Protein AF-M4DR39-F1 (afdb_monomer_lite)

Secondary structure (DSSP, 8-state):
-HHHHHHHHHHHHHHHHHHHSS-TTS--EEEEETHHHHHHHHHHHHHHTT----TT-----SEEEEES---TT--

Organism: Brassica campestris (NCBI:txid3711)

Radius of gyration: 11.86 Å; chains: 1; bounding box: 32×18×33 Å

Sequence (75 aa):
MQHDFESLDSVNSYVADLLSTEPTNVIKGVGGVGLGAAAALYFASSCAFGKVQIKQQMINPQIVIGINGWLPGLT

pLDDT: mean 78.97, std 14.31, range [39.16, 94.0]

Foldseek 3Di:
DVVLVVVLVVLLVVLVVVLVPDDPPDQAEAEDEAVSLQSQLQSQVCLVVVVPDDDDDSDHHPYYYYHHYDHPPPD

Structure (mmCIF, N/CA/C/O backbone):
data_AF-M4DR39-F1
#
_entry.id   AF-M4DR39-F1
#
loop_
_atom_site.group_PDB
_atom_site.id
_atom_site.type_symbol
_atom_site.label_atom_id
_atom_site.label_alt_id
_atom_site.label_comp_id
_atom_site.label_asym_id
_atom_site.label_entity_id
_atom_site.label_seq_id
_atom_site.pdbx_PDB_ins_code
_atom_site.Cartn_x
_atom_site.Cartn_y
_atom_site.Cartn_z
_atom_site.occupancy
_atom_site.B_iso_or_equiv
_atom_site.auth_seq_id
_atom_site.auth_comp_id
_atom_site.auth_asym_id
_atom_site.auth_atom_id
_atom_site.pdbx_PDB_model_num
ATOM 1 N N . MET A 1 1 ? 18.527 1.252 -8.041 1.00 57.06 1 MET A N 1
ATOM 2 C CA . MET A 1 1 ? 18.201 0.009 -7.310 1.00 57.06 1 MET A CA 1
ATOM 3 C C . MET A 1 1 ? 18.184 0.258 -5.801 1.00 57.06 1 MET A C 1
ATOM 5 O O . MET A 1 1 ? 17.092 0.325 -5.269 1.00 57.06 1 MET A O 1
ATOM 9 N N . GLN A 1 2 ? 19.309 0.479 -5.094 1.00 56.03 2 GLN A N 1
ATOM 10 C CA . GLN A 1 2 ? 19.273 0.768 -3.636 1.00 56.03 2 GLN A CA 1
ATOM 11 C C . GLN A 1 2 ? 18.451 2.016 -3.254 1.00 56.03 2 GLN A C 1
ATOM 13 O O . GLN A 1 2 ? 17.632 1.948 -2.346 1.00 56.03 2 GLN A O 1
ATOM 18 N N . HIS A 1 3 ? 18.627 3.127 -3.976 1.00 61.72 3 HIS A N 1
ATOM 19 C CA . HIS A 1 3 ? 17.914 4.383 -3.695 1.00 61.72 3 HIS A CA 1
ATOM 20 C C . HIS A 1 3 ? 16.391 4.273 -3.926 1.00 61.72 3 HIS A C 1
ATOM 22 O O . HIS A 1 3 ? 15.590 4.950 -3.283 1.00 61.72 3 HIS A O 1
ATOM 28 N N . ASP A 1 4 ? 15.977 3.369 -4.820 1.00 70.44 4 ASP A N 1
ATOM 29 C CA . ASP A 1 4 ? 14.562 3.120 -5.107 1.00 70.44 4 ASP A CA 1
ATOM 30 C C . ASP A 1 4 ? 13.892 2.381 -3.939 1.00 70.44 4 ASP A C 1
ATOM 32 O O . ASP A 1 4 ? 12.762 2.693 -3.586 1.00 70.44 4 ASP A O 1
ATOM 36 N N . PHE A 1 5 ? 14.599 1.460 -3.274 1.00 70.56 5 PHE A N 1
ATOM 37 C CA . PHE A 1 5 ? 14.076 0.778 -2.085 1.00 70.56 5 PHE A CA 1
ATOM 38 C C . PHE A 1 5 ? 14.076 1.667 -0.837 1.00 70.56 5 PHE A C 1
ATOM 40 O O . PHE A 1 5 ? 13.116 1.629 -0.079 1.00 70.56 5 PHE A O 1
ATOM 47 N N . GLU A 1 6 ? 15.084 2.522 -0.649 1.00 77.06 6 GLU A N 1
ATOM 48 C CA . GLU A 1 6 ? 15.131 3.460 0.486 1.00 77.06 6 GLU A CA 1
ATOM 49 C C . GLU A 1 6 ? 14.000 4.502 0.425 1.00 77.06 6 GLU A C 1
ATOM 51 O O . GLU A 1 6 ? 13.351 4.819 1.429 1.00 77.06 6 GLU A O 1
ATOM 56 N N . SER A 1 7 ? 13.703 4.995 -0.781 1.00 79.38 7 SER A N 1
ATOM 57 C CA . SER A 1 7 ? 12.541 5.858 -1.000 1.00 79.38 7 SER A CA 1
ATOM 58 C C . SER A 1 7 ? 11.216 5.121 -0.766 1.00 79.38 7 SER A C 1
ATOM 60 O O . SER A 1 7 ? 10.312 5.686 -0.151 1.00 79.38 7 SER A O 1
ATOM 62 N N . LEU A 1 8 ? 11.102 3.849 -1.165 1.00 80.06 8 LEU A N 1
ATOM 63 C CA . LEU A 1 8 ? 9.923 3.020 -0.893 1.00 80.06 8 LEU A CA 1
ATOM 64 C C . LEU A 1 8 ? 9.737 2.713 0.599 1.00 80.06 8 LEU A C 1
ATOM 66 O O . LEU A 1 8 ? 8.609 2.747 1.087 1.00 80.06 8 LEU A O 1
ATOM 70 N N . ASP A 1 9 ? 10.814 2.464 1.342 1.00 81.62 9 ASP A N 1
ATOM 71 C CA . ASP A 1 9 ? 10.756 2.256 2.792 1.00 81.62 9 ASP A CA 1
ATOM 72 C C . ASP A 1 9 ? 10.310 3.534 3.521 1.00 81.62 9 ASP A C 1
ATOM 74 O O . ASP A 1 9 ? 9.494 3.469 4.442 1.00 81.62 9 ASP A O 1
ATOM 78 N N . SER A 1 10 ? 10.756 4.705 3.053 1.00 84.25 10 SER A N 1
ATOM 79 C CA . SER A 1 10 ? 10.301 6.008 3.563 1.00 84.25 10 SER A CA 1
ATOM 80 C C . SER A 1 10 ? 8.807 6.247 3.294 1.00 84.25 10 SER A C 1
ATOM 82 O O . SER A 1 10 ? 8.077 6.750 4.152 1.00 84.25 10 SER A O 1
ATOM 84 N N . VAL A 1 11 ? 8.319 5.857 2.110 1.00 84.50 11 VAL A N 1
ATOM 85 C CA . VAL A 1 11 ? 6.884 5.898 1.783 1.00 84.50 11 VAL A CA 1
ATOM 86 C C . VAL A 1 11 ? 6.106 4.922 2.665 1.00 84.50 11 VAL A C 1
ATOM 88 O O . VAL A 1 11 ? 5.050 5.284 3.180 1.00 84.50 11 VAL A O 1
ATOM 91 N N . ASN A 1 12 ? 6.632 3.719 2.902 1.00 84.81 12 ASN A N 1
ATOM 92 C CA . ASN A 1 12 ? 5.994 2.738 3.773 1.00 84.81 12 ASN A CA 1
ATOM 93 C C . ASN A 1 12 ? 5.841 3.258 5.202 1.00 84.81 12 ASN A C 1
ATOM 95 O O . ASN A 1 12 ? 4.761 3.120 5.777 1.00 84.81 12 ASN A O 1
ATOM 99 N N . SER A 1 13 ? 6.885 3.866 5.776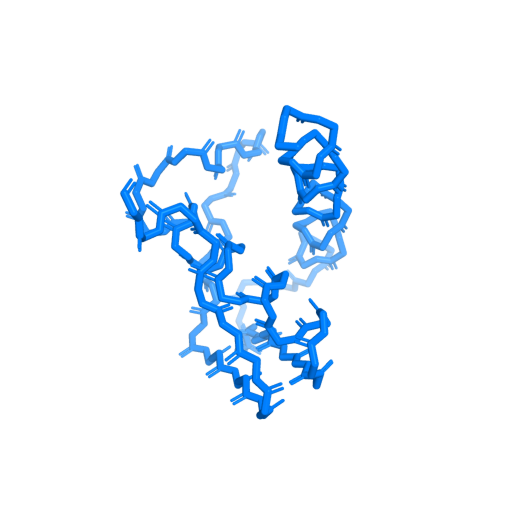 1.00 84.25 13 SER A N 1
ATOM 100 C CA . SER A 1 13 ? 6.793 4.426 7.126 1.00 84.25 13 SER A CA 1
ATOM 101 C C . SER A 1 13 ? 5.759 5.543 7.198 1.00 84.25 13 SER A C 1
ATOM 103 O O . SER A 1 13 ? 4.938 5.556 8.108 1.00 84.25 13 SER A O 1
ATOM 105 N N . TYR A 1 14 ? 5.730 6.418 6.190 1.00 87.31 14 TYR A N 1
ATOM 106 C CA . TYR A 1 14 ? 4.751 7.497 6.115 1.00 87.31 14 TYR A CA 1
ATOM 107 C C . TYR A 1 14 ? 3.306 6.982 6.011 1.00 87.31 14 TYR A C 1
ATOM 109 O O . TYR A 1 14 ? 2.425 7.443 6.734 1.00 87.31 14 TYR A O 1
ATOM 117 N N . VAL A 1 15 ? 3.053 5.999 5.141 1.00 87.06 15 VAL A N 1
ATOM 118 C CA . VAL A 1 15 ? 1.721 5.394 4.972 1.00 87.06 15 VAL A CA 1
ATOM 119 C C . VAL A 1 15 ? 1.280 4.666 6.241 1.00 87.06 15 VAL A C 1
ATOM 121 O O . VAL A 1 15 ? 0.118 4.761 6.632 1.00 87.06 15 VAL A O 1
ATOM 124 N N . ALA A 1 16 ? 2.191 3.968 6.917 1.00 84.38 16 ALA A N 1
ATOM 125 C CA . ALA A 1 16 ? 1.893 3.340 8.197 1.00 84.38 16 ALA A CA 1
ATOM 126 C C . ALA A 1 16 ? 1.579 4.372 9.289 1.00 84.38 16 ALA A C 1
ATOM 128 O O . ALA A 1 16 ? 0.593 4.197 9.998 1.00 84.38 16 ALA A O 1
ATOM 129 N N . ASP A 1 17 ? 2.337 5.462 9.399 1.00 85.88 17 ASP A N 1
ATOM 130 C CA . ASP A 1 17 ? 2.034 6.530 10.359 1.00 85.88 17 ASP A CA 1
ATOM 131 C C . ASP A 1 17 ? 0.643 7.133 10.104 1.00 85.88 17 ASP A C 1
ATOM 133 O O . ASP A 1 17 ? -0.121 7.354 11.044 1.00 85.88 17 ASP A O 1
ATOM 137 N N . LEU A 1 18 ? 0.268 7.301 8.831 1.00 87.00 18 LEU A N 1
ATOM 138 C CA . LEU A 1 18 ? -1.064 7.761 8.434 1.00 87.00 18 LEU A CA 1
ATOM 139 C C . LEU A 1 18 ? -2.173 6.778 8.846 1.00 87.00 18 LEU A C 1
ATOM 141 O O . LEU A 1 18 ? -3.245 7.191 9.264 1.00 87.00 18 LEU A O 1
ATOM 145 N N . LEU A 1 19 ? -1.923 5.472 8.734 1.00 84.31 19 LEU A N 1
ATOM 146 C CA . LEU A 1 19 ? -2.876 4.412 9.090 1.00 84.31 19 LEU A CA 1
ATOM 147 C C . LEU A 1 19 ? -2.886 4.066 10.590 1.00 84.31 19 LEU A C 1
ATOM 149 O O . LEU A 1 19 ? -3.739 3.291 11.039 1.00 84.31 19 LEU A O 1
ATOM 153 N N . SER A 1 20 ? -1.9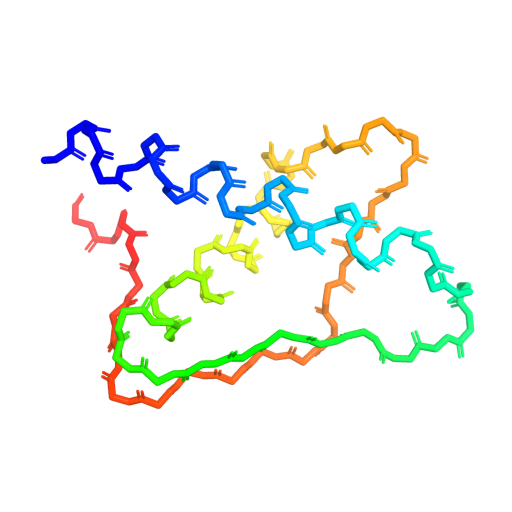26 4.590 11.352 1.00 82.88 20 SER A N 1
ATOM 154 C CA . SER A 1 20 ? -1.802 4.413 12.802 1.00 82.88 20 SER A CA 1
ATOM 155 C C . SER A 1 20 ? -2.759 5.323 13.576 1.00 82.88 20 SER A C 1
ATOM 157 O O . SER A 1 20 ? -3.199 4.984 14.672 1.00 82.88 20 SER A O 1
ATOM 159 N N . THR A 1 21 ? -3.130 6.468 12.996 1.00 85.38 21 THR A N 1
ATOM 160 C CA . THR A 1 21 ? -4.113 7.391 13.585 1.00 85.38 21 THR A CA 1
ATOM 161 C C . THR A 1 21 ? -5.548 6.874 13.477 1.00 85.38 21 THR A C 1
ATOM 163 O O . THR A 1 21 ? -6.434 7.355 14.184 1.00 85.38 21 THR A O 1
ATOM 166 N N . GLU A 1 22 ? -5.779 5.885 12.615 1.00 84.12 22 GLU A N 1
ATOM 167 C CA . GLU A 1 22 ? -7.089 5.293 12.383 1.00 84.12 22 GLU A CA 1
ATOM 168 C C . GLU A 1 22 ? -7.461 4.277 13.481 1.00 84.12 22 GLU A C 1
ATOM 170 O O . GLU A 1 22 ? -6.641 3.427 13.856 1.00 84.12 22 GLU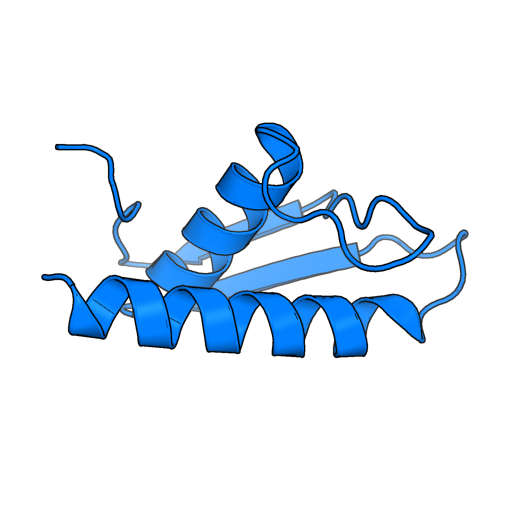 A O 1
ATOM 175 N N . PRO A 1 23 ? -8.714 4.293 13.974 1.00 82.31 23 PRO A N 1
ATOM 176 C CA . PRO A 1 23 ? -9.168 3.377 15.012 1.00 82.31 23 PRO A CA 1
ATOM 177 C C . PRO A 1 23 ? -9.117 1.907 14.565 1.00 82.31 23 PRO A C 1
ATOM 179 O O . PRO A 1 23 ? -9.192 1.562 13.388 1.00 82.31 23 PRO A O 1
ATOM 182 N N . THR A 1 24 ? -9.039 0.983 15.522 1.00 78.88 24 THR A N 1
ATOM 183 C CA . THR A 1 24 ? -8.912 -0.460 15.235 1.00 78.88 24 THR A CA 1
ATOM 184 C C . THR A 1 24 ? -10.138 -1.077 14.555 1.00 78.88 24 THR A C 1
ATOM 186 O O . THR A 1 24 ? -10.036 -2.167 14.001 1.00 78.88 24 THR A O 1
ATOM 189 N N . ASN A 1 25 ? -11.283 -0.389 14.576 1.00 83.44 25 ASN A N 1
ATOM 190 C CA . ASN A 1 25 ? -12.549 -0.872 14.026 1.00 83.44 25 ASN A CA 1
ATOM 191 C C . ASN A 1 25 ? -12.828 -0.399 12.585 1.00 83.44 25 ASN A C 1
ATOM 193 O O . ASN A 1 25 ? -13.948 -0.547 12.101 1.00 83.44 25 ASN A O 1
ATOM 197 N N . VAL A 1 26 ? -11.852 0.205 11.899 1.00 86.06 26 VAL A N 1
ATOM 198 C CA . VAL A 1 26 ? -12.008 0.591 10.489 1.00 86.06 26 VAL A CA 1
ATOM 199 C C . VAL A 1 26 ? -11.190 -0.300 9.564 1.00 86.06 26 VAL A C 1
ATOM 201 O O . VAL A 1 26 ? -10.084 -0.745 9.882 1.00 86.06 26 VAL A O 1
ATOM 204 N N . ILE A 1 27 ? -11.757 -0.568 8.389 1.00 87.94 27 ILE A N 1
ATOM 205 C CA . ILE A 1 27 ? -11.064 -1.281 7.321 1.00 87.94 27 ILE A CA 1
ATOM 206 C C . ILE A 1 27 ? -10.027 -0.333 6.727 1.00 87.94 27 ILE A C 1
ATOM 208 O O . ILE A 1 27 ? -10.367 0.713 6.180 1.00 87.94 27 ILE A O 1
ATOM 212 N N . LYS A 1 28 ? -8.758 -0.722 6.825 1.00 87.12 28 LYS A N 1
ATOM 213 C CA . LYS A 1 28 ? -7.623 0.025 6.286 1.00 87.12 28 LYS A CA 1
ATOM 214 C C . LYS A 1 28 ? -7.206 -0.575 4.956 1.00 87.12 28 LYS A C 1
ATOM 216 O O . LYS A 1 28 ? -7.096 -1.796 4.836 1.00 87.12 28 LYS A O 1
ATOM 221 N N . GLY A 1 29 ? -6.962 0.272 3.967 1.00 90.44 29 GLY A N 1
ATOM 222 C CA . GLY A 1 29 ? -6.507 -0.154 2.653 1.00 90.44 29 GLY A CA 1
ATOM 223 C C . GLY A 1 29 ? -5.544 0.848 2.041 1.00 90.44 29 GLY A C 1
ATOM 224 O O . GLY A 1 29 ? -5.532 2.017 2.417 1.00 90.44 29 GLY A O 1
ATOM 225 N N . VAL A 1 30 ? -4.729 0.371 1.108 1.00 91.44 30 VAL A N 1
ATOM 226 C CA . VAL A 1 30 ? -3.763 1.189 0.366 1.00 91.44 30 VAL A CA 1
ATOM 227 C C . VAL A 1 30 ? -3.915 0.937 -1.126 1.00 91.44 30 VAL A C 1
ATOM 229 O O . VAL A 1 30 ? -4.249 -0.166 -1.555 1.00 91.44 30 VAL A O 1
ATOM 232 N N . GLY A 1 31 ? -3.666 1.945 -1.951 1.00 94.00 31 GLY A N 1
ATOM 233 C CA . GLY A 1 31 ? -3.701 1.743 -3.390 1.00 94.00 31 GLY A CA 1
ATOM 234 C C . GLY A 1 31 ? -3.041 2.854 -4.182 1.00 94.00 31 GLY A C 1
ATOM 235 O O . GLY A 1 31 ? -2.746 3.921 -3.650 1.00 94.00 31 GLY A O 1
ATOM 236 N N . GLY A 1 32 ? -2.802 2.589 -5.463 1.00 93.62 32 GLY A N 1
ATOM 237 C CA . GLY A 1 32 ? -2.169 3.553 -6.351 1.00 93.62 32 GLY A CA 1
ATOM 238 C C . GLY A 1 32 ? -2.134 3.132 -7.817 1.00 93.62 32 GLY A C 1
ATOM 239 O O . GLY A 1 32 ? -2.608 2.059 -8.196 1.00 93.62 32 GLY A O 1
ATOM 240 N N . VAL A 1 33 ? -1.551 4.008 -8.640 1.00 92.62 33 VAL A N 1
ATOM 241 C CA . VAL A 1 33 ? -1.374 3.838 -10.091 1.00 92.62 33 VAL A CA 1
ATOM 242 C C . VAL A 1 33 ? 0.108 4.000 -10.447 1.00 92.62 33 VAL A C 1
ATOM 244 O O . VAL A 1 33 ? 0.779 4.859 -9.870 1.00 92.62 33 VAL A O 1
ATOM 247 N N . GLY A 1 34 ? 0.645 3.198 -11.372 1.00 90.75 34 GLY A N 1
ATOM 248 C CA . GLY A 1 34 ? 2.042 3.328 -11.813 1.00 90.75 34 GLY A CA 1
ATOM 249 C C . GLY A 1 34 ? 3.040 3.059 -10.684 1.00 90.75 34 GLY A C 1
ATOM 250 O O . GLY A 1 34 ? 3.000 2.011 -10.041 1.00 90.75 34 GLY A O 1
ATOM 251 N N . LEU A 1 35 ? 3.900 4.039 -10.389 1.00 88.62 35 LEU A N 1
ATOM 252 C CA . LEU A 1 35 ? 4.817 3.980 -9.243 1.00 88.62 35 LEU A CA 1
ATOM 253 C C . LEU A 1 35 ? 4.066 3.904 -7.899 1.00 88.62 35 LEU A C 1
ATOM 255 O O . LEU A 1 35 ? 4.505 3.216 -6.983 1.00 88.62 35 LEU A O 1
ATOM 259 N N . GLY A 1 36 ? 2.898 4.546 -7.787 1.00 88.19 36 GLY A N 1
ATOM 260 C CA . GLY A 1 36 ? 2.069 4.469 -6.580 1.00 88.19 36 GLY A CA 1
ATOM 261 C C . GLY A 1 36 ? 1.475 3.076 -6.359 1.00 88.19 36 GLY A C 1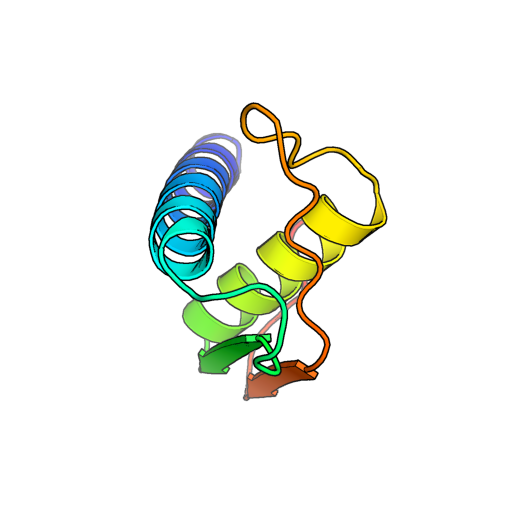
ATOM 262 O O . GLY A 1 36 ? 1.341 2.636 -5.220 1.00 88.19 36 GLY A O 1
ATOM 263 N N . ALA A 1 37 ? 1.169 2.349 -7.439 1.00 92.12 37 ALA A N 1
ATOM 264 C CA . ALA A 1 37 ? 0.768 0.946 -7.348 1.00 92.12 37 ALA A CA 1
ATOM 265 C C . ALA A 1 37 ? 1.922 0.084 -6.815 1.00 92.12 37 ALA A C 1
ATOM 267 O O . ALA A 1 37 ? 1.700 -0.776 -5.965 1.00 92.12 37 ALA A O 1
ATOM 268 N N . ALA A 1 38 ? 3.151 0.358 -7.263 1.00 90.31 38 ALA A N 1
ATOM 269 C CA . ALA A 1 38 ? 4.339 -0.330 -6.777 1.00 90.31 38 ALA A CA 1
ATOM 270 C C . ALA A 1 38 ? 4.599 -0.074 -5.287 1.00 90.31 38 ALA A C 1
ATOM 272 O O . ALA A 1 38 ? 4.869 -1.018 -4.548 1.00 90.31 38 ALA A O 1
ATOM 273 N N . ALA A 1 39 ? 4.419 1.165 -4.822 1.00 89.44 39 ALA A N 1
ATOM 274 C CA . ALA A 1 39 ? 4.505 1.504 -3.403 1.00 89.44 39 ALA A CA 1
ATOM 275 C C . ALA A 1 39 ? 3.421 0.813 -2.557 1.00 89.44 39 ALA A C 1
ATOM 277 O O . ALA A 1 39 ? 3.737 0.224 -1.529 1.00 89.44 39 ALA A O 1
ATOM 278 N N . ALA A 1 40 ? 2.157 0.812 -2.999 1.00 90.12 40 ALA A N 1
ATOM 279 C CA . ALA A 1 40 ? 1.064 0.154 -2.275 1.00 90.12 40 ALA A CA 1
ATOM 280 C C . ALA A 1 40 ? 1.270 -1.368 -2.149 1.00 90.12 40 ALA A C 1
ATOM 282 O O . ALA A 1 40 ? 1.055 -1.949 -1.084 1.00 90.12 40 ALA A O 1
ATOM 283 N N . LEU A 1 41 ? 1.723 -2.014 -3.227 1.00 89.12 41 LEU A N 1
ATOM 284 C CA . LEU A 1 41 ? 2.051 -3.440 -3.239 1.00 89.12 41 LEU A CA 1
ATOM 285 C C . LEU A 1 41 ? 3.274 -3.751 -2.367 1.00 89.12 41 LEU A C 1
ATOM 287 O O . LEU A 1 41 ? 3.265 -4.724 -1.611 1.00 89.12 41 LEU A O 1
ATOM 291 N N . TYR A 1 42 ? 4.305 -2.908 -2.430 1.00 87.50 42 TYR A N 1
ATOM 292 C CA . TYR A 1 42 ? 5.494 -3.040 -1.594 1.00 87.50 42 TYR A CA 1
ATOM 293 C C . TYR A 1 42 ? 5.160 -2.891 -0.105 1.00 87.50 42 TYR A C 1
ATOM 295 O O . TYR A 1 42 ? 5.570 -3.736 0.692 1.00 87.50 42 TYR A O 1
ATOM 303 N N . PHE A 1 43 ? 4.342 -1.903 0.266 1.00 86.19 43 PHE A N 1
ATOM 304 C CA . PHE A 1 43 ? 3.829 -1.724 1.625 1.00 86.19 43 PHE A CA 1
ATOM 305 C C . PHE A 1 43 ? 3.116 -2.978 2.130 1.00 86.19 43 PHE A C 1
ATOM 307 O O . PHE A 1 43 ? 3.486 -3.541 3.159 1.00 86.19 43 PHE A O 1
ATOM 314 N N . ALA A 1 44 ? 2.145 -3.472 1.359 1.00 87.19 44 ALA A N 1
ATOM 315 C CA . ALA A 1 44 ? 1.379 -4.662 1.705 1.00 87.19 44 ALA A CA 1
ATOM 316 C C . ALA A 1 44 ? 2.259 -5.907 1.868 1.00 87.19 44 ALA A C 1
ATOM 318 O O . ALA A 1 44 ? 2.114 -6.647 2.841 1.00 87.19 44 ALA A O 1
ATOM 319 N N . SER A 1 45 ? 3.206 -6.118 0.948 1.00 84.19 45 SER A N 1
ATOM 320 C CA . SER A 1 45 ? 4.162 -7.224 1.046 1.00 84.19 45 SER A CA 1
ATOM 321 C C . SER A 1 45 ? 5.011 -7.110 2.315 1.00 84.19 45 SER A C 1
ATOM 323 O O . SER A 1 45 ? 5.193 -8.088 3.037 1.00 84.19 45 SER A O 1
ATOM 325 N N . SER A 1 46 ? 5.451 -5.901 2.657 1.00 79.44 46 SER A N 1
ATOM 326 C CA . SER A 1 46 ? 6.295 -5.654 3.822 1.00 79.44 46 SER A CA 1
ATOM 327 C C . SER A 1 46 ? 5.531 -5.816 5.143 1.00 79.44 46 SER A C 1
ATOM 329 O O . SER A 1 46 ? 6.106 -6.306 6.119 1.00 79.44 46 SER A O 1
ATOM 331 N N . CYS A 1 47 ? 4.231 -5.496 5.165 1.00 78.75 47 CYS A N 1
ATOM 332 C CA . CYS A 1 47 ? 3.312 -5.827 6.257 1.00 78.75 47 CYS A CA 1
ATOM 333 C C . CYS A 1 47 ? 3.105 -7.345 6.394 1.00 78.75 47 CYS A C 1
ATOM 335 O O . CYS A 1 47 ? 3.162 -7.871 7.505 1.00 78.75 47 CYS A O 1
ATOM 337 N N . ALA A 1 48 ? 2.922 -8.066 5.282 1.00 77.69 48 ALA A N 1
ATOM 338 C CA . ALA A 1 48 ? 2.710 -9.516 5.284 1.00 77.69 48 ALA A CA 1
ATOM 339 C C . ALA A 1 48 ? 3.953 -10.303 5.737 1.00 77.69 48 ALA A C 1
ATOM 341 O O . ALA A 1 48 ? 3.836 -11.262 6.497 1.00 77.69 48 ALA A O 1
ATOM 342 N N . PHE A 1 49 ? 5.152 -9.878 5.324 1.00 74.88 49 PHE A N 1
ATOM 343 C CA . PHE A 1 49 ? 6.420 -10.484 5.753 1.00 74.88 49 PHE A CA 1
ATOM 344 C C . PHE A 1 49 ? 6.857 -10.064 7.167 1.00 74.88 49 PHE A C 1
ATOM 346 O O . PHE A 1 49 ? 7.913 -10.495 7.627 1.00 74.88 49 PHE A O 1
ATOM 353 N N . GLY A 1 50 ? 6.091 -9.206 7.853 1.00 63.81 50 GLY A N 1
ATOM 354 C CA . GLY A 1 50 ? 6.444 -8.699 9.181 1.00 63.81 50 GLY A CA 1
ATOM 355 C C . GLY A 1 50 ? 7.700 -7.821 9.196 1.00 63.81 50 GLY A C 1
ATOM 356 O O . GLY A 1 50 ? 8.309 -7.655 10.251 1.00 63.81 50 GLY A O 1
ATOM 357 N N . LYS A 1 51 ? 8.101 -7.278 8.036 1.00 56.03 51 LYS A N 1
ATOM 358 C CA . LYS A 1 51 ? 9.255 -6.376 7.882 1.00 56.03 51 LYS A CA 1
ATOM 359 C C . LYS A 1 51 ? 8.907 -4.933 8.240 1.00 56.03 51 LYS A C 1
ATOM 361 O O . LYS A 1 51 ? 9.753 -4.213 8.757 1.00 56.03 51 LYS A O 1
ATOM 366 N N . VAL A 1 52 ? 7.654 -4.524 8.032 1.00 53.06 52 VAL A N 1
ATOM 367 C CA . VAL A 1 52 ? 7.123 -3.256 8.554 1.00 53.06 52 VAL A CA 1
ATOM 368 C C . VAL A 1 52 ? 6.624 -3.507 9.977 1.00 53.06 52 VAL A C 1
ATOM 370 O O . VAL A 1 52 ? 5.445 -3.739 10.225 1.00 53.06 52 VAL A O 1
ATOM 373 N N . GLN A 1 53 ? 7.558 -3.516 10.930 1.00 49.00 53 GLN A N 1
ATOM 374 C CA . GLN A 1 53 ? 7.248 -3.385 12.353 1.00 49.00 53 GLN A CA 1
ATOM 375 C C . GLN A 1 53 ? 7.389 -1.918 12.733 1.00 49.00 53 GLN A C 1
ATOM 377 O O . GLN A 1 53 ? 8.474 -1.454 13.081 1.00 49.00 53 GLN A O 1
ATOM 382 N N . ILE A 1 54 ? 6.287 -1.177 12.679 1.00 50.25 54 ILE A N 1
ATOM 383 C CA . ILE A 1 54 ? 6.252 0.139 13.308 1.00 50.25 54 ILE A CA 1
ATOM 384 C C . ILE A 1 54 ? 5.718 -0.047 14.717 1.00 50.25 54 ILE A C 1
ATOM 386 O O . ILE A 1 54 ? 4.634 -0.588 14.925 1.00 50.25 54 ILE A O 1
ATOM 390 N N . LYS A 1 55 ? 6.571 0.344 15.669 1.00 43.69 55 LYS A N 1
ATOM 391 C CA . LYS A 1 55 ? 6.286 0.681 17.066 1.00 43.69 55 LYS A CA 1
ATOM 392 C C . LYS A 1 55 ? 4.840 0.354 17.475 1.00 43.69 55 LYS A C 1
ATOM 394 O O . LYS A 1 55 ? 3.947 1.176 17.344 1.00 43.69 55 LYS A O 1
ATOM 399 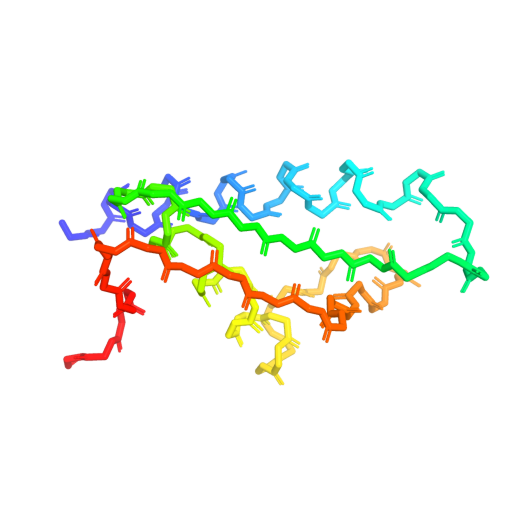N N . GLN A 1 56 ? 4.655 -0.843 18.028 1.00 41.22 56 GLN A N 1
ATOM 400 C CA . GLN A 1 56 ? 3.516 -1.235 18.871 1.00 41.22 56 GLN A CA 1
ATOM 401 C C . GLN A 1 56 ? 2.208 -1.675 18.189 1.00 41.22 56 GLN A C 1
ATOM 403 O O . GLN A 1 56 ? 1.377 -2.249 18.894 1.00 41.22 56 GLN A O 1
ATOM 408 N N . GLN A 1 57 ? 2.012 -1.534 16.871 1.00 48.53 57 GLN A N 1
ATOM 409 C CA . GLN A 1 57 ? 0.790 -2.056 16.238 1.00 48.53 57 GLN A CA 1
ATOM 410 C C . GLN A 1 57 ? 1.023 -2.582 14.818 1.00 48.53 57 GLN A C 1
ATOM 412 O O . GLN A 1 57 ? 1.502 -1.878 13.936 1.00 48.53 57 GLN A O 1
ATOM 417 N N . MET A 1 58 ? 0.668 -3.849 14.592 1.00 57.34 58 MET A N 1
ATOM 418 C CA . MET A 1 58 ? 0.712 -4.480 13.273 1.00 57.34 58 MET A CA 1
ATOM 419 C C . MET A 1 58 ? -0.353 -3.832 12.380 1.00 57.34 58 MET A C 1
ATOM 421 O O . MET A 1 58 ? -1.539 -4.147 12.480 1.00 57.34 58 MET A O 1
ATOM 425 N N . ILE A 1 59 ? 0.051 -2.891 11.526 1.00 68.69 59 ILE A N 1
ATOM 426 C CA . ILE A 1 59 ? -0.840 -2.302 10.525 1.00 68.69 59 ILE A CA 1
ATOM 427 C C . ILE A 1 59 ? -0.974 -3.310 9.392 1.00 68.69 59 ILE A C 1
ATOM 429 O O . ILE A 1 59 ? -0.074 -3.465 8.572 1.00 68.69 59 ILE A O 1
ATOM 433 N N . ASN A 1 60 ? -2.100 -4.019 9.375 1.00 75.56 60 ASN A N 1
ATOM 434 C CA . ASN A 1 60 ? -2.426 -4.965 8.320 1.00 75.56 60 ASN A CA 1
ATOM 435 C C . ASN A 1 60 ? -3.495 -4.357 7.396 1.00 75.56 60 ASN A C 1
ATOM 437 O O . ASN A 1 60 ? -4.661 -4.278 7.804 1.00 75.56 60 ASN A O 1
ATOM 441 N N . PRO A 1 61 ? -3.132 -3.872 6.192 1.00 81.69 61 PRO A N 1
ATOM 442 C CA . PRO A 1 61 ? -4.126 -3.421 5.229 1.00 81.69 61 PRO A CA 1
ATOM 443 C C . PRO A 1 61 ? -4.968 -4.617 4.768 1.00 81.69 61 PRO A C 1
ATOM 445 O O . PRO A 1 61 ? -4.442 -5.642 4.349 1.00 81.69 61 PRO A O 1
ATOM 448 N N . GLN A 1 62 ? -6.290 -4.482 4.831 1.00 87.50 62 GLN A N 1
ATOM 449 C CA . GLN A 1 62 ? -7.223 -5.525 4.398 1.00 87.50 62 GLN A CA 1
ATOM 450 C C . GLN A 1 62 ? -7.456 -5.497 2.884 1.00 87.50 62 GLN A C 1
ATOM 452 O O . GLN A 1 62 ? -7.862 -6.497 2.299 1.00 87.50 62 GLN A O 1
ATOM 457 N N . ILE A 1 63 ? -7.222 -4.346 2.248 1.00 91.06 63 ILE A N 1
ATOM 458 C CA . ILE A 1 63 ? -7.455 -4.139 0.819 1.00 91.06 63 ILE A CA 1
ATOM 459 C C . ILE A 1 63 ? -6.248 -3.427 0.215 1.00 91.06 63 ILE A C 1
ATOM 461 O O . ILE A 1 63 ? -5.776 -2.421 0.746 1.00 91.06 63 ILE A O 1
ATOM 465 N N . VAL A 1 64 ? -5.766 -3.949 -0.912 1.00 92.56 64 VAL A N 1
ATOM 466 C CA . VAL A 1 64 ? -4.632 -3.396 -1.655 1.00 92.56 64 VAL A CA 1
ATOM 467 C C . VAL A 1 64 ? -5.000 -3.327 -3.130 1.00 92.56 64 VAL A C 1
ATOM 469 O O . VAL A 1 64 ? -5.390 -4.339 -3.709 1.00 92.56 64 VAL A O 1
ATOM 472 N N . ILE A 1 65 ? -4.893 -2.146 -3.741 1.00 93.88 65 ILE A N 1
ATOM 473 C CA . ILE A 1 65 ? -5.244 -1.940 -5.155 1.00 93.88 65 ILE A CA 1
ATOM 474 C C . ILE A 1 65 ? -4.062 -1.322 -5.900 1.00 93.88 65 ILE A C 1
ATOM 476 O O . ILE A 1 65 ? -3.659 -0.197 -5.619 1.00 93.88 65 ILE A O 1
ATOM 480 N N . GLY A 1 66 ? -3.531 -2.032 -6.892 1.00 93.38 66 GLY A N 1
ATOM 481 C CA . GLY A 1 66 ? -2.498 -1.519 -7.790 1.00 93.38 66 GLY A CA 1
ATOM 482 C C . GLY A 1 66 ? -2.977 -1.534 -9.235 1.00 93.38 66 GLY A C 1
ATOM 483 O O . GLY A 1 66 ? -3.336 -2.589 -9.749 1.00 93.38 66 GLY A O 1
ATOM 484 N N . ILE A 1 67 ? -2.970 -0.379 -9.901 1.00 93.81 67 ILE A N 1
ATOM 485 C CA . ILE A 1 67 ? -3.354 -0.261 -11.314 1.00 93.81 67 ILE A CA 1
ATOM 486 C C . ILE A 1 67 ? -2.122 0.102 -12.143 1.00 93.81 67 ILE A C 1
ATOM 488 O O . ILE A 1 67 ? -1.455 1.098 -11.867 1.00 93.81 67 ILE A O 1
ATOM 492 N N . ASN A 1 68 ? -1.838 -0.684 -13.186 1.00 92.44 68 ASN A N 1
ATOM 493 C CA . ASN A 1 68 ? -0.719 -0.449 -14.106 1.00 92.44 68 ASN A CA 1
ATOM 494 C C . ASN A 1 68 ? 0.633 -0.235 -13.385 1.00 92.44 68 ASN A C 1
ATOM 496 O O . ASN A 1 68 ? 1.332 0.741 -13.643 1.00 92.44 68 ASN A O 1
ATOM 500 N N . GLY A 1 69 ? 0.960 -1.106 -12.426 1.00 88.19 69 GLY A N 1
ATOM 501 C CA . GLY A 1 69 ? 2.202 -1.058 -11.646 1.00 88.19 69 GLY A CA 1
ATOM 502 C C . GLY A 1 69 ? 2.966 -2.379 -11.658 1.00 88.19 69 GLY A C 1
ATOM 503 O O . GLY A 1 69 ? 2.620 -3.302 -12.392 1.00 88.19 69 GLY A O 1
ATO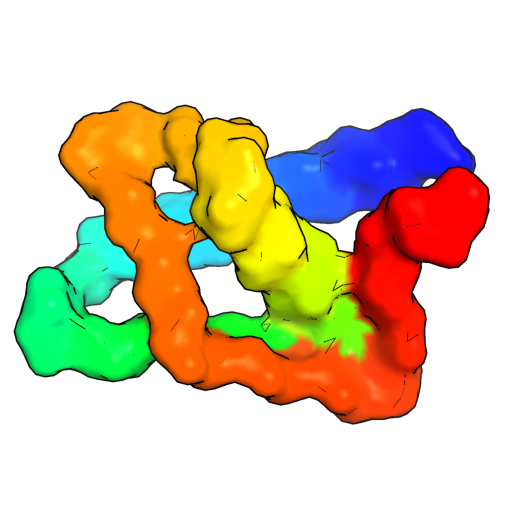M 504 N N . TRP A 1 70 ? 3.988 -2.476 -10.811 1.00 87.88 70 TRP A N 1
ATOM 505 C CA . TRP A 1 70 ? 4.801 -3.679 -10.608 1.00 87.88 70 TRP A CA 1
ATOM 506 C C . TRP A 1 70 ? 4.979 -3.947 -9.113 1.00 87.88 70 TRP A C 1
ATOM 508 O O . TRP A 1 70 ? 4.806 -3.038 -8.311 1.00 87.88 70 TRP A O 1
ATOM 518 N N . LEU A 1 71 ? 5.330 -5.173 -8.724 1.00 86.12 71 LEU A N 1
ATOM 519 C CA . LEU A 1 71 ? 5.702 -5.492 -7.344 1.00 86.12 71 LEU A CA 1
ATOM 520 C C . LEU A 1 71 ? 7.227 -5.334 -7.184 1.00 86.12 71 LEU A C 1
ATOM 522 O O . LEU A 1 71 ? 7.973 -6.101 -7.799 1.00 86.12 71 LEU A O 1
ATOM 526 N N . PRO A 1 72 ? 7.722 -4.363 -6.395 1.00 80.75 72 PRO A N 1
ATOM 527 C CA . PRO A 1 72 ? 9.155 -4.198 -6.160 1.00 80.75 72 PRO A CA 1
ATOM 528 C C . PRO A 1 72 ? 9.745 -5.388 -5.394 1.00 80.75 72 PRO A C 1
ATOM 530 O O . PRO A 1 72 ? 9.130 -5.888 -4.456 1.00 80.75 72 PRO A O 1
ATOM 533 N N . GLY A 1 73 ? 10.951 -5.823 -5.771 1.00 70.69 73 GLY A N 1
ATOM 534 C CA . GLY A 1 73 ? 11.664 -6.917 -5.097 1.00 70.69 73 GLY A CA 1
ATOM 535 C C . GLY A 1 73 ? 11.300 -8.331 -5.567 1.00 70.69 73 GLY A C 1
ATOM 536 O O . GLY A 1 73 ? 11.817 -9.294 -5.009 1.00 70.69 73 GLY A O 1
ATOM 537 N N . LEU A 1 74 ? 10.452 -8.471 -6.592 1.00 54.22 74 LEU A N 1
ATOM 538 C CA . LEU A 1 74 ? 10.209 -9.739 -7.286 1.00 54.22 74 LEU A CA 1
ATOM 539 C C . LEU A 1 74 ? 11.186 -9.906 -8.471 1.00 54.22 74 LEU A C 1
ATOM 541 O O . LEU A 1 74 ? 10.764 -9.910 -9.625 1.00 54.22 74 LEU A O 1
ATOM 545 N N . THR A 1 75 ? 12.488 -9.985 -8.188 1.00 39.16 75 THR A N 1
ATOM 546 C CA . THR A 1 75 ? 13.558 -10.344 -9.145 1.00 39.16 75 THR A CA 1
ATOM 547 C C . THR A 1 75 ? 14.707 -11.011 -8.420 1.00 39.16 75 THR A C 1
ATOM 549 O O . THR A 1 75 ? 15.110 -10.438 -7.381 1.00 39.16 75 THR A O 1
#